Protein AF-A0A7W6A3E9-F1 (afdb_monomer_lite)

Structure (mmCIF, N/CA/C/O backbone):
data_AF-A0A7W6A3E9-F1
#
_entry.id   AF-A0A7W6A3E9-F1
#
loop_
_atom_site.group_PDB
_atom_site.id
_atom_site.type_symbol
_atom_site.label_atom_id
_atom_site.label_alt_id
_atom_site.label_comp_id
_atom_site.label_asym_id
_atom_site.label_entity_id
_atom_site.label_seq_id
_atom_site.pdbx_PDB_ins_code
_atom_site.Cartn_x
_atom_site.Cartn_y
_atom_site.Cartn_z
_atom_site.occupancy
_atom_site.B_iso_or_equiv
_atom_site.auth_seq_id
_atom_site.auth_comp_id
_atom_site.auth_asym_id
_atom_site.auth_atom_id
_atom_site.pdbx_PDB_model_num
ATOM 1 N N . MET A 1 1 ? 8.483 14.424 -5.479 1.00 54.03 1 MET A N 1
ATOM 2 C CA . MET A 1 1 ? 7.819 15.573 -4.826 1.00 54.03 1 MET A CA 1
ATOM 3 C C . MET A 1 1 ? 6.695 15.154 -3.872 1.00 54.03 1 MET A C 1
ATOM 5 O O . MET A 1 1 ? 6.460 15.894 -2.937 1.00 54.03 1 MET A O 1
ATOM 9 N N . MET A 1 2 ? 6.049 13.984 -4.028 1.00 54.59 2 MET A N 1
ATOM 10 C CA . MET A 1 2 ? 5.011 13.521 -3.080 1.00 54.59 2 MET A CA 1
ATOM 11 C C . MET A 1 2 ? 5.560 12.842 -1.809 1.00 54.59 2 MET A C 1
ATOM 13 O O . MET A 1 2 ? 5.058 13.109 -0.728 1.00 54.59 2 MET A O 1
ATOM 17 N N . ASP A 1 3 ? 6.622 12.035 -1.906 1.00 53.16 3 ASP A N 1
ATOM 18 C CA . ASP A 1 3 ? 7.156 11.256 -0.765 1.00 53.16 3 ASP A CA 1
ATOM 19 C 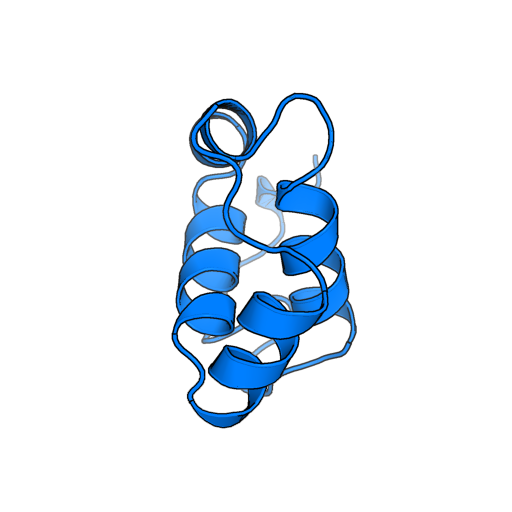C . ASP A 1 3 ? 7.717 12.127 0.378 1.00 53.16 3 ASP A C 1
ATOM 21 O O . ASP A 1 3 ? 7.646 11.759 1.541 1.00 53.16 3 ASP A O 1
ATOM 25 N N . SER A 1 4 ? 8.222 13.324 0.068 1.00 56.28 4 SER A N 1
ATOM 26 C CA . SER A 1 4 ? 8.825 14.248 1.041 1.00 56.28 4 SER A CA 1
ATOM 27 C C . SER A 1 4 ? 7.819 15.112 1.812 1.00 56.28 4 SER A C 1
ATOM 29 O O . SER A 1 4 ? 8.230 15.884 2.671 1.00 56.28 4 SER A O 1
ATOM 31 N N . GLN A 1 5 ? 6.527 15.052 1.472 1.00 55.16 5 GLN A N 1
ATOM 32 C CA . GLN A 1 5 ? 5.468 15.836 2.132 1.00 55.16 5 GLN A CA 1
ATOM 33 C C . GLN A 1 5 ? 4.528 14.974 2.982 1.00 55.16 5 GLN A C 1
ATOM 35 O O . GLN A 1 5 ? 3.577 15.494 3.560 1.00 55.16 5 GLN A O 1
ATOM 40 N N . ILE A 1 6 ? 4.777 13.667 3.041 1.00 54.91 6 ILE A N 1
ATOM 41 C CA . ILE A 1 6 ? 3.998 12.728 3.837 1.00 54.91 6 ILE A CA 1
ATOM 42 C C . ILE A 1 6 ? 4.816 12.455 5.096 1.00 54.91 6 ILE A C 1
ATOM 44 O O . ILE A 1 6 ? 5.884 11.862 5.004 1.00 54.91 6 ILE A O 1
ATOM 48 N N . GLU A 1 7 ? 4.322 12.914 6.244 1.00 57.28 7 GLU A N 1
ATOM 49 C CA . GLU A 1 7 ? 4.663 12.365 7.560 1.00 57.28 7 GLU A CA 1
ATOM 50 C C . GLU A 1 7 ? 3.703 11.185 7.765 1.00 57.28 7 GLU A C 1
ATOM 52 O O . GLU A 1 7 ? 2.527 11.406 8.073 1.00 57.28 7 GLU A O 1
ATOM 57 N N . PRO A 1 8 ? 4.117 9.937 7.488 1.00 55.81 8 PRO A N 1
ATOM 58 C CA . PRO A 1 8 ? 3.217 8.807 7.600 1.00 55.81 8 PRO A CA 1
ATOM 59 C C . PRO A 1 8 ? 2.899 8.619 9.083 1.00 55.81 8 PRO A C 1
ATOM 61 O O . PRO A 1 8 ? 3.802 8.406 9.891 1.00 55.81 8 PRO A O 1
ATOM 64 N N . GLY A 1 9 ? 1.615 8.674 9.437 1.00 64.44 9 GLY A N 1
ATOM 65 C CA . GLY A 1 9 ? 1.144 8.071 10.682 1.00 64.44 9 GLY A CA 1
ATOM 66 C C . GLY A 1 9 ? 1.164 6.547 10.537 1.00 64.44 9 GLY A C 1
ATOM 67 O O . GLY A 1 9 ? 2.087 5.953 9.974 1.00 64.44 9 GLY A O 1
ATOM 68 N N . ARG A 1 10 ? 0.094 5.873 10.956 1.00 71.19 10 ARG A N 1
ATOM 69 C CA . ARG A 1 10 ? -0.117 4.455 10.605 1.00 71.19 10 ARG A CA 1
ATOM 70 C C . ARG A 1 10 ? -0.368 4.215 9.099 1.00 71.19 10 ARG A C 1
ATOM 72 O O . ARG A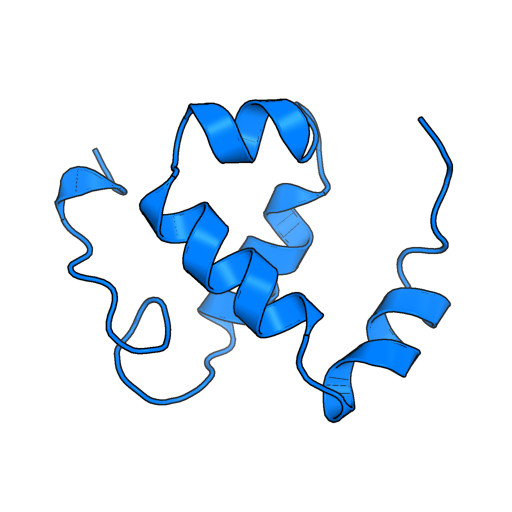 1 10 ? -0.036 3.134 8.610 1.00 71.19 10 ARG A O 1
ATOM 79 N N . PHE A 1 11 ? -0.928 5.198 8.390 1.00 79.19 11 PHE A N 1
ATOM 80 C CA . PHE A 1 11 ? -1.339 5.186 6.976 1.00 79.19 11 PHE A CA 1
ATOM 81 C C . PHE A 1 11 ? -1.046 6.543 6.288 1.00 79.19 11 PHE A C 1
ATOM 83 O O . PHE A 1 11 ? -0.639 7.503 6.945 1.00 79.19 11 PHE A O 1
ATOM 90 N N . LEU A 1 12 ? -1.256 6.655 4.966 1.00 78.31 12 LEU A N 1
ATOM 91 C CA . LEU A 1 12 ? -0.904 7.842 4.158 1.00 78.31 12 LEU A CA 1
ATOM 92 C C . LEU A 1 12 ? -1.643 9.126 4.570 1.00 78.31 12 LEU A C 1
ATOM 94 O O . LEU A 1 12 ? -1.114 10.216 4.370 1.00 78.31 12 LEU A O 1
ATOM 98 N N . LEU A 1 13 ? -2.859 9.010 5.117 1.00 80.94 13 LEU A N 1
ATOM 99 C CA . LEU A 1 13 ? -3.693 10.142 5.554 1.00 80.94 13 LEU A CA 1
ATOM 100 C C . LEU A 1 13 ? -3.881 10.207 7.083 1.00 80.94 13 LEU A C 1
ATOM 102 O O . LEU A 1 13 ? -4.773 10.909 7.558 1.00 80.94 13 LEU A O 1
ATOM 106 N N . GLY A 1 14 ? -3.071 9.480 7.862 1.00 79.62 14 GLY A N 1
ATOM 107 C CA . GLY A 1 14 ? -3.133 9.473 9.329 1.00 79.62 14 GLY A CA 1
ATOM 108 C C . GLY A 1 14 ? -3.262 8.068 9.919 1.00 79.62 14 GLY A C 1
ATOM 109 O O . GLY A 1 14 ? -2.567 7.152 9.499 1.00 79.62 14 GLY A O 1
ATOM 110 N N . GLU A 1 15 ? -4.132 7.884 10.916 1.00 81.19 15 GLU A N 1
ATOM 111 C CA . GLU A 1 15 ? -4.223 6.629 11.689 1.00 81.19 15 GLU A CA 1
ATOM 112 C C . GLU A 1 15 ? -5.228 5.598 11.143 1.00 81.19 15 GLU A C 1
ATOM 114 O O . GLU A 1 15 ? -5.221 4.436 11.559 1.00 81.19 15 GLU A O 1
ATOM 119 N N . THR A 1 16 ? -6.078 5.997 10.196 1.00 82.38 16 THR A N 1
ATOM 120 C CA . THR A 1 16 ? -7.165 5.165 9.657 1.00 82.38 16 THR A CA 1
ATOM 121 C C . THR A 1 16 ? -6.835 4.680 8.250 1.00 82.38 16 THR A C 1
ATOM 123 O O . THR A 1 16 ? -6.342 5.458 7.437 1.00 82.38 16 THR A O 1
ATOM 126 N N . LEU A 1 17 ? -7.152 3.416 7.948 1.00 83.25 17 LEU A N 1
ATOM 127 C CA . LEU A 1 17 ? -7.036 2.873 6.595 1.00 83.25 17 LEU A CA 1
ATOM 128 C C . LEU A 1 17 ? -7.978 3.628 5.654 1.00 83.25 17 LEU A C 1
ATOM 130 O O . LEU A 1 17 ? -9.182 3.712 5.903 1.00 83.25 17 LEU A O 1
ATOM 134 N N . THR A 1 18 ? -7.442 4.133 4.548 1.00 87.31 18 THR A N 1
ATOM 135 C CA . THR A 1 18 ? -8.226 4.814 3.520 1.00 87.31 18 THR A CA 1
ATOM 136 C C . THR A 1 18 ? -8.130 4.102 2.175 1.00 87.31 18 THR A C 1
ATOM 138 O O . THR A 1 18 ? -7.263 3.262 1.926 1.00 87.31 18 THR A O 1
ATOM 141 N N . VAL A 1 19 ? -9.015 4.486 1.254 1.00 88.12 19 VAL A N 1
ATOM 142 C CA . VAL A 1 19 ? -8.959 4.024 -0.140 1.00 88.12 19 VAL A CA 1
ATOM 143 C C . VAL A 1 19 ? -7.623 4.387 -0.798 1.00 88.12 19 VAL A C 1
ATOM 145 O O . VAL A 1 19 ? -7.163 3.652 -1.669 1.00 88.12 19 VAL A O 1
ATOM 148 N N . LEU A 1 20 ? -6.963 5.471 -0.370 1.00 88.06 20 LEU A N 1
ATOM 149 C CA . LEU A 1 20 ? -5.659 5.859 -0.906 1.00 88.06 20 LEU A CA 1
ATOM 150 C C . LEU A 1 20 ? -4.582 4.815 -0.583 1.00 88.06 20 LEU A C 1
ATOM 152 O O . LEU A 1 20 ? -3.783 4.477 -1.451 1.00 88.06 20 LEU A O 1
ATOM 156 N N . ASP A 1 21 ? -4.595 4.259 0.627 1.00 86.50 21 ASP A N 1
ATOM 157 C CA . ASP A 1 21 ? -3.653 3.219 1.052 1.00 86.50 21 ASP A CA 1
ATOM 158 C C . ASP A 1 21 ? -3.831 1.935 0.236 1.00 86.50 21 ASP A C 1
ATOM 160 O O . ASP A 1 21 ? -2.857 1.355 -0.248 1.00 86.50 21 ASP A O 1
ATOM 164 N N . LEU A 1 22 ? -5.087 1.535 0.005 1.00 86.81 22 LEU A N 1
ATOM 165 C CA . LEU A 1 22 ? -5.434 0.410 -0.867 1.00 86.81 22 LEU A CA 1
ATOM 166 C C . LEU A 1 22 ? -4.994 0.657 -2.312 1.00 86.81 22 LEU A C 1
ATOM 168 O O . LEU A 1 22 ? -4.412 -0.225 -2.946 1.00 86.81 22 LEU A O 1
ATOM 172 N N . TYR A 1 23 ? -5.249 1.860 -2.828 1.00 87.88 23 TYR A N 1
ATOM 173 C CA . TYR A 1 23 ? -4.865 2.248 -4.179 1.00 87.88 23 TYR A CA 1
ATOM 174 C C . TYR A 1 23 ? -3.348 2.191 -4.361 1.00 87.88 23 TYR A C 1
ATOM 176 O O . TYR A 1 23 ? -2.868 1.593 -5.320 1.00 87.88 23 TYR A O 1
ATOM 184 N N . VAL A 1 24 ? -2.583 2.747 -3.419 1.00 86.62 24 VAL A N 1
ATOM 185 C CA . VAL A 1 24 ? -1.117 2.711 -3.454 1.00 86.62 24 VAL A CA 1
ATOM 186 C C . VAL A 1 24 ? -0.596 1.282 -3.295 1.00 86.62 24 VAL A C 1
ATOM 188 O O . VAL A 1 24 ? 0.329 0.897 -4.010 1.00 86.62 24 VAL A O 1
ATOM 191 N N . ALA A 1 25 ? -1.207 0.456 -2.440 1.00 88.81 25 ALA A N 1
ATOM 192 C CA . ALA A 1 25 ? -0.842 -0.954 -2.312 1.00 88.81 25 ALA A CA 1
ATOM 193 C C . ALA A 1 25 ? -1.029 -1.722 -3.630 1.00 88.81 25 ALA A C 1
ATOM 195 O O . ALA A 1 25 ? -0.138 -2.476 -4.028 1.00 88.81 25 ALA A O 1
ATOM 196 N N . VAL A 1 26 ? -2.126 -1.485 -4.354 1.00 87.81 26 VAL A N 1
ATOM 197 C CA . VAL A 1 26 ? -2.354 -2.044 -5.697 1.00 87.81 26 VAL A CA 1
ATOM 198 C C . VAL A 1 26 ? -1.369 -1.474 -6.717 1.00 87.81 26 VAL A C 1
ATOM 200 O O . VAL A 1 26 ? -0.708 -2.241 -7.415 1.00 87.81 26 VAL A O 1
ATOM 203 N N . ALA A 1 27 ? -1.215 -0.151 -6.770 1.00 85.75 27 ALA A N 1
ATOM 204 C CA . ALA A 1 27 ? -0.332 0.523 -7.716 1.00 85.75 27 ALA A CA 1
ATOM 205 C C . ALA A 1 27 ? 1.137 0.098 -7.546 1.00 85.75 27 ALA A C 1
ATOM 207 O O . ALA A 1 27 ? 1.846 -0.049 -8.538 1.00 85.75 27 ALA A O 1
ATOM 208 N N . SER A 1 28 ? 1.577 -0.195 -6.314 1.00 83.12 28 SER A N 1
ATOM 209 C CA . SER A 1 28 ? 2.932 -0.694 -6.021 1.00 83.12 28 SER A CA 1
ATOM 210 C C . SER A 1 28 ? 3.268 -2.020 -6.719 1.00 83.12 28 SER A C 1
ATOM 212 O O . SER A 1 28 ? 4.442 -2.361 -6.868 1.00 83.12 28 SER A O 1
ATOM 214 N N . ARG A 1 29 ? 2.249 -2.789 -7.127 1.00 82.00 29 ARG A N 1
ATOM 215 C CA . ARG A 1 29 ? 2.401 -4.086 -7.803 1.00 82.00 29 ARG A CA 1
ATOM 216 C C . ARG A 1 29 ? 2.600 -3.938 -9.313 1.00 82.00 29 ARG A C 1
ATOM 218 O O . ARG A 1 29 ? 3.082 -4.872 -9.946 1.00 82.00 29 ARG A O 1
ATOM 225 N N . TRP A 1 30 ? 2.252 -2.791 -9.893 1.00 78.69 30 TRP A N 1
ATOM 226 C CA . TRP A 1 30 ? 2.409 -2.524 -11.325 1.00 78.69 30 TRP A CA 1
ATOM 227 C C . TRP A 1 30 ? 3.837 -2.046 -11.654 1.00 78.69 30 TRP A C 1
ATOM 229 O O . TRP A 1 30 ? 4.607 -1.676 -10.767 1.00 78.69 30 TRP A O 1
ATOM 239 N N . THR A 1 31 ? 4.236 -2.117 -12.931 1.00 64.25 31 THR A N 1
ATOM 240 C CA . THR A 1 31 ? 5.579 -1.738 -13.428 1.00 64.25 31 THR A CA 1
ATOM 241 C C . THR A 1 31 ? 6.011 -0.370 -12.869 1.00 64.25 31 THR A C 1
ATOM 243 O O . THR A 1 31 ? 5.243 0.580 -13.013 1.00 64.25 31 THR A O 1
ATOM 246 N N . PRO A 1 32 ? 7.201 -0.221 -12.242 1.00 64.00 32 PRO A N 1
ATOM 247 C CA . PRO A 1 32 ? 8.403 -1.068 -12.298 1.00 64.00 32 PRO A CA 1
ATOM 248 C C . PRO A 1 32 ? 8.476 -2.209 -11.261 1.00 64.00 32 PRO A C 1
ATOM 250 O O . PRO A 1 32 ? 9.562 -2.735 -11.020 1.00 64.00 32 PRO A O 1
ATOM 253 N N . ARG A 1 33 ? 7.333 -2.644 -10.714 1.00 76.25 33 ARG A N 1
ATOM 254 C CA . ARG A 1 33 ? 7.194 -3.682 -9.675 1.00 76.25 33 ARG A CA 1
ATOM 255 C C . ARG A 1 33 ? 7.629 -3.203 -8.286 1.00 76.25 33 ARG A C 1
ATOM 257 O O . ARG A 1 33 ? 8.285 -2.174 -8.113 1.00 76.25 33 ARG A O 1
ATOM 264 N N . ARG A 1 34 ? 7.277 -4.005 -7.277 1.00 79.19 34 ARG A N 1
ATOM 265 C CA . ARG A 1 34 ? 7.460 -3.688 -5.852 1.00 79.19 34 ARG A CA 1
ATOM 266 C C . ARG A 1 34 ? 8.888 -3.372 -5.449 1.00 79.19 34 ARG A C 1
ATOM 268 O O . ARG A 1 34 ? 9.089 -2.455 -4.662 1.00 79.19 34 ARG A O 1
ATOM 275 N N . ALA A 1 35 ? 9.863 -4.096 -5.996 1.00 80.31 35 ALA A N 1
ATOM 276 C CA . ALA A 1 35 ? 11.267 -3.902 -5.650 1.00 80.31 35 ALA A CA 1
ATOM 277 C C . ALA A 1 35 ? 11.697 -2.446 -5.877 1.00 80.31 35 ALA A C 1
ATOM 279 O O . ALA A 1 35 ? 12.182 -1.791 -4.958 1.00 80.31 35 ALA A O 1
ATOM 280 N N . ARG A 1 36 ? 11.404 -1.894 -7.062 1.00 81.75 36 ARG A N 1
ATOM 281 C CA . ARG A 1 36 ? 11.787 -0.517 -7.370 1.00 81.75 36 ARG A CA 1
ATOM 282 C C . ARG A 1 36 ? 10.928 0.517 -6.641 1.00 81.75 36 ARG A C 1
ATOM 284 O O . ARG A 1 36 ?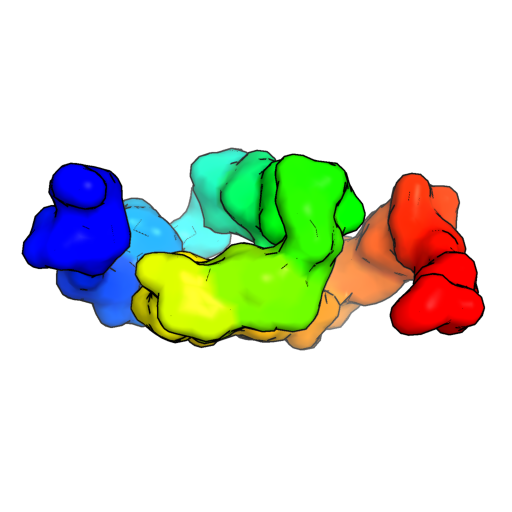 11.437 1.571 -6.273 1.00 81.75 36 ARG A O 1
ATOM 291 N N . PHE A 1 37 ? 9.652 0.223 -6.392 1.00 83.31 37 PHE A N 1
ATOM 292 C CA . PHE A 1 37 ? 8.797 1.093 -5.578 1.00 83.31 37 PHE A CA 1
ATOM 293 C C . PHE A 1 37 ? 9.363 1.274 -4.159 1.00 83.31 37 PHE A C 1
ATOM 295 O O . PHE A 1 37 ? 9.442 2.398 -3.668 1.00 83.31 37 PHE A O 1
ATOM 302 N N . TYR A 1 38 ? 9.835 0.189 -3.536 1.00 83.94 38 TYR A N 1
ATOM 303 C CA . TYR A 1 38 ? 10.410 0.224 -2.188 1.00 83.94 38 TYR A CA 1
ATOM 304 C C . TYR A 1 38 ? 11.709 1.025 -2.091 1.00 83.94 38 TYR A C 1
ATOM 306 O O . TYR A 1 38 ? 11.982 1.606 -1.044 1.00 83.94 38 TYR A O 1
ATOM 314 N N . GLU A 1 39 ? 12.486 1.087 -3.170 1.00 83.50 39 GLU A N 1
ATOM 315 C CA . GLU A 1 39 ? 13.715 1.884 -3.224 1.00 83.50 39 GLU A CA 1
ATOM 316 C C . GLU A 1 39 ? 13.451 3.383 -3.412 1.00 83.50 39 GLU A C 1
ATOM 318 O O . GLU A 1 39 ? 14.218 4.208 -2.922 1.00 83.50 39 GLU A O 1
ATOM 323 N N . VAL A 1 40 ? 12.400 3.747 -4.154 1.00 84.81 40 VAL A N 1
ATOM 324 C CA . VAL A 1 40 ? 12.120 5.145 -4.531 1.00 84.81 40 VAL A CA 1
ATOM 325 C C . VAL A 1 40 ? 11.247 5.860 -3.504 1.00 84.81 40 VAL A C 1
ATOM 327 O O . VAL A 1 40 ? 11.378 7.071 -3.349 1.00 84.81 40 VAL A O 1
ATOM 330 N N . ALA A 1 41 ? 10.358 5.129 -2.831 1.00 82.56 41 ALA A N 1
ATOM 331 C CA . ALA A 1 41 ? 9.396 5.683 -1.883 1.00 82.56 41 ALA A CA 1
ATOM 332 C C . ALA A 1 41 ? 9.356 4.838 -0.594 1.00 82.56 41 ALA A C 1
ATOM 334 O O . ALA A 1 41 ? 8.386 4.110 -0.352 1.00 82.56 41 ALA A O 1
ATOM 335 N N . PRO A 1 42 ? 10.415 4.880 0.237 1.00 80.69 42 PRO A N 1
ATOM 336 C CA . PRO A 1 42 ? 10.532 4.035 1.426 1.00 80.69 42 PRO A CA 1
ATOM 337 C C . PRO A 1 42 ? 9.442 4.312 2.474 1.00 80.69 42 PRO A C 1
ATOM 339 O O . PRO A 1 42 ? 9.009 3.386 3.162 1.00 80.69 42 PRO A O 1
ATOM 342 N N . GLN A 1 43 ? 8.950 5.551 2.570 1.00 79.88 43 GLN A N 1
ATOM 343 C CA . GLN A 1 43 ? 7.871 5.906 3.497 1.00 79.88 43 GLN A CA 1
ATOM 344 C C . GLN A 1 43 ? 6.537 5.297 3.052 1.00 79.88 43 GLN A C 1
ATOM 346 O O . GLN A 1 43 ? 5.858 4.622 3.827 1.00 79.88 43 GLN A O 1
ATOM 351 N N . MET A 1 44 ? 6.204 5.434 1.766 1.00 82.31 44 MET A N 1
ATOM 352 C CA . MET A 1 44 ? 5.021 4.790 1.187 1.00 82.31 44 MET A CA 1
ATOM 353 C C . MET A 1 44 ? 5.131 3.259 1.233 1.00 82.31 44 MET A C 1
ATOM 355 O O . MET A 1 44 ? 4.136 2.571 1.453 1.00 82.31 44 MET A O 1
ATOM 359 N N . ALA A 1 45 ? 6.339 2.709 1.084 1.00 85.38 45 ALA A N 1
ATOM 360 C CA . ALA A 1 45 ? 6.588 1.276 1.193 1.00 85.38 45 ALA A CA 1
ATOM 361 C C . ALA A 1 45 ? 6.236 0.717 2.578 1.00 85.38 45 ALA A C 1
ATOM 363 O O . ALA A 1 45 ? 5.698 -0.387 2.664 1.00 85.38 45 ALA A O 1
ATOM 364 N N . ALA A 1 46 ? 6.508 1.460 3.655 1.00 85.44 46 ALA A N 1
ATOM 365 C CA . ALA A 1 46 ? 6.132 1.053 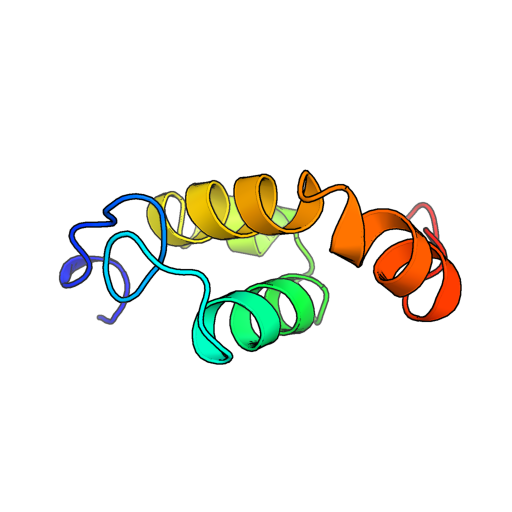5.008 1.00 85.44 46 ALA A CA 1
ATOM 366 C C . ALA A 1 46 ? 4.607 0.934 5.160 1.00 85.44 46 ALA A C 1
ATOM 368 O O . ALA A 1 46 ? 4.120 -0.046 5.729 1.00 85.44 46 ALA A O 1
ATOM 369 N N . VAL A 1 47 ? 3.856 1.880 4.586 1.00 86.69 47 VAL A N 1
ATOM 370 C CA . VAL A 1 47 ? 2.388 1.834 4.575 1.00 86.69 47 VAL A CA 1
ATOM 371 C C . VAL A 1 47 ? 1.881 0.658 3.739 1.00 86.69 47 VAL A C 1
ATOM 373 O O . VAL A 1 47 ? 1.056 -0.114 4.216 1.00 86.69 47 VAL A O 1
ATOM 376 N N . VAL A 1 48 ? 2.417 0.452 2.531 1.00 87.69 48 VAL A N 1
ATOM 377 C CA . VAL A 1 48 ? 2.025 -0.671 1.659 1.00 87.69 48 VAL A CA 1
ATOM 378 C C . VAL A 1 48 ? 2.237 -2.023 2.340 1.00 87.69 48 VAL A C 1
ATOM 380 O O . VAL A 1 48 ? 1.345 -2.866 2.300 1.00 87.69 48 VAL A O 1
ATOM 383 N N . LYS A 1 49 ? 3.381 -2.223 3.006 1.00 86.75 49 LYS A N 1
ATOM 384 C CA . LYS A 1 49 ? 3.646 -3.450 3.774 1.00 86.75 49 LYS A CA 1
ATOM 385 C C . LYS A 1 49 ? 2.613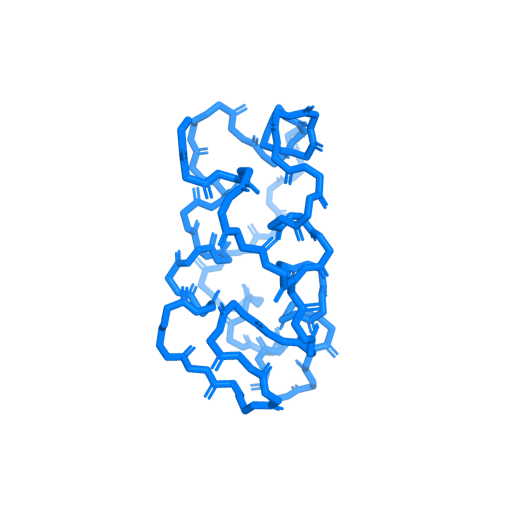 -3.651 4.880 1.00 86.75 49 LYS A C 1
ATOM 387 O O . LYS A 1 49 ? 2.088 -4.745 5.036 1.00 86.75 49 LYS A O 1
ATOM 392 N N . ARG A 1 50 ? 2.265 -2.584 5.602 1.00 87.50 50 ARG A N 1
ATOM 393 C CA . ARG A 1 50 ? 1.252 -2.642 6.661 1.00 87.50 50 ARG A CA 1
ATOM 394 C C . ARG A 1 50 ? -0.141 -2.969 6.118 1.00 87.50 50 ARG A C 1
ATOM 396 O O . ARG A 1 50 ? -0.866 -3.723 6.753 1.00 87.50 50 ARG A O 1
ATOM 403 N N . VAL A 1 51 ? -0.498 -2.441 4.946 1.00 87.88 51 VAL A N 1
ATOM 404 C CA . VAL A 1 51 ? -1.756 -2.757 4.247 1.00 87.88 51 VAL A CA 1
ATOM 405 C C . VAL A 1 51 ? -1.793 -4.220 3.786 1.00 87.88 51 VAL A C 1
ATOM 407 O O . VAL A 1 51 ? -2.839 -4.859 3.868 1.00 87.88 51 VAL A O 1
ATOM 410 N N . ASP A 1 52 ? -0.671 -4.780 3.332 1.00 86.62 52 ASP A N 1
ATOM 411 C CA . ASP A 1 52 ? -0.593 -6.205 2.974 1.00 86.62 52 ASP A CA 1
ATOM 412 C C . ASP A 1 52 ? -0.761 -7.141 4.172 1.00 86.62 52 ASP A C 1
ATOM 414 O O . ASP A 1 52 ? -1.300 -8.236 4.028 1.00 86.62 52 ASP A O 1
ATOM 418 N N . GLU A 1 53 ? -0.282 -6.721 5.343 1.00 87.38 53 GLU A N 1
ATOM 419 C CA . GLU A 1 53 ? -0.358 -7.488 6.588 1.00 87.38 53 GLU A CA 1
ATOM 420 C C . GLU A 1 53 ? -1.762 -7.475 7.216 1.00 87.38 53 GLU A C 1
ATOM 422 O O . GLU A 1 53 ? -2.006 -8.204 8.181 1.00 87.38 53 GLU A O 1
ATOM 427 N N . LEU A 1 54 ? -2.702 -6.682 6.684 1.00 87.56 54 LEU A N 1
ATOM 428 C CA . LEU A 1 54 ? -4.066 -6.634 7.201 1.00 87.56 54 LEU A CA 1
ATOM 429 C C . LEU A 1 54 ? -4.787 -7.971 6.959 1.00 87.56 54 LEU A C 1
ATOM 431 O O . LEU A 1 54 ? -4.955 -8.378 5.805 1.00 87.56 54 LEU A O 1
ATOM 435 N N . PRO A 1 55 ? -5.280 -8.641 8.021 1.00 86.12 55 PRO A N 1
ATOM 436 C CA . PRO A 1 55 ? -5.909 -9.954 7.895 1.00 86.12 55 PRO A CA 1
ATOM 437 C C . PRO A 1 55 ? -7.169 -9.911 7.025 1.00 86.12 55 PRO A C 1
ATOM 439 O O . PRO A 1 55 ? -7.419 -10.845 6.273 1.00 86.12 55 PRO A O 1
ATOM 442 N N . GLU A 1 56 ? -7.904 -8.798 7.058 1.00 87.25 56 GLU A N 1
ATOM 443 C CA . GLU A 1 56 ? -9.108 -8.563 6.249 1.00 87.25 56 GLU A CA 1
ATOM 444 C C . GLU A 1 56 ? -8.825 -8.515 4.741 1.00 87.25 56 GLU A C 1
ATOM 446 O O . GLU A 1 56 ? -9.707 -8.787 3.932 1.00 87.25 56 GLU A O 1
ATOM 451 N N . LEU A 1 57 ? -7.593 -8.174 4.349 1.00 86.69 57 LEU A N 1
ATOM 452 C CA . LEU A 1 57 ? -7.203 -8.027 2.948 1.00 86.69 57 LEU A CA 1
ATOM 453 C C . LEU A 1 57 ? -6.401 -9.219 2.427 1.00 86.69 57 LEU A C 1
ATOM 455 O O . LEU A 1 57 ? -6.154 -9.305 1.228 1.00 86.69 57 LEU A O 1
ATOM 459 N N . LYS A 1 58 ? -6.002 -10.150 3.296 1.00 85.31 58 LYS A N 1
ATOM 460 C CA . LYS A 1 58 ? -5.156 -11.287 2.923 1.00 85.31 58 LYS A CA 1
ATOM 461 C C . LYS A 1 58 ? -5.801 -12.158 1.843 1.00 85.31 58 LYS A C 1
ATOM 463 O O . LYS A 1 58 ? -5.161 -12.447 0.832 1.00 85.31 58 LYS A O 1
ATOM 468 N N . ASP A 1 59 ? -7.068 -12.515 2.035 1.00 86.31 59 ASP A N 1
ATOM 469 C CA . ASP A 1 59 ? -7.822 -13.324 1.073 1.00 86.31 59 ASP A CA 1
ATOM 470 C C . ASP A 1 59 ? -8.087 -12.536 -0.217 1.00 86.31 59 ASP A C 1
ATOM 472 O O . ASP A 1 59 ? -7.922 -13.062 -1.317 1.0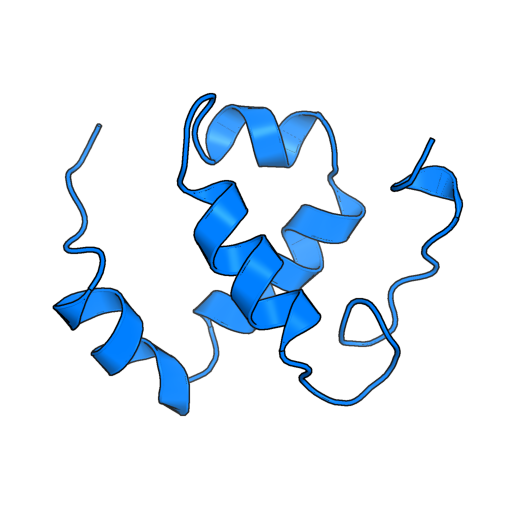0 86.31 59 ASP A O 1
ATOM 476 N N . PHE A 1 60 ? -8.381 -11.237 -0.093 1.00 86.81 60 PHE A N 1
ATOM 477 C CA . PHE A 1 60 ? -8.553 -10.336 -1.234 1.00 86.81 60 PHE A CA 1
ATOM 478 C C . PHE A 1 60 ? -7.291 -10.256 -2.105 1.00 86.81 60 PHE A C 1
ATOM 480 O O . PHE A 1 60 ? -7.370 -10.316 -3.335 1.00 86.81 60 PHE A O 1
ATOM 487 N N . TRP A 1 61 ? -6.114 -10.149 -1.484 1.00 85.12 61 TRP A N 1
ATOM 488 C CA . TRP A 1 61 ? -4.843 -10.150 -2.201 1.00 85.12 61 TRP A CA 1
ATOM 489 C C . TRP A 1 61 ? -4.574 -11.488 -2.881 1.00 85.12 61 TRP A C 1
ATOM 491 O O . TRP A 1 61 ? -4.177 -11.484 -4.044 1.00 85.12 61 TRP A O 1
ATOM 501 N N . ALA A 1 62 ? -4.831 -12.606 -2.200 1.00 83.06 62 ALA A N 1
ATOM 502 C CA . ALA A 1 62 ? -4.653 -13.940 -2.765 1.00 83.06 62 ALA A CA 1
ATOM 503 C C . ALA A 1 62 ? -5.564 -14.194 -3.981 1.00 83.06 62 ALA A C 1
ATOM 505 O O . ALA A 1 62 ? -5.126 -14.814 -4.947 1.00 83.06 62 ALA A O 1
ATOM 506 N N . GLU A 1 63 ? -6.800 -13.684 -3.960 1.00 85.44 63 GLU A N 1
ATOM 507 C CA . GLU A 1 63 ? -7.755 -13.822 -5.065 1.00 85.44 63 GLU A CA 1
ATOM 508 C C . GLU A 1 63 ? -7.402 -12.924 -6.263 1.00 85.44 63 GLU A C 1
ATOM 510 O O . GLU A 1 63 ? -7.471 -13.356 -7.413 1.00 85.44 63 GLU A O 1
ATOM 515 N N . ARG A 1 64 ? -7.038 -11.656 -6.018 1.00 82.81 64 ARG A N 1
ATOM 516 C CA . ARG A 1 64 ? -6.869 -10.649 -7.086 1.00 82.81 64 ARG A CA 1
ATOM 517 C C . ARG A 1 64 ? -5.457 -10.540 -7.638 1.00 82.81 64 ARG A C 1
ATOM 519 O O . ARG A 1 64 ? -5.288 -10.144 -8.789 1.00 82.81 64 ARG A O 1
ATOM 526 N N . PHE A 1 65 ? -4.460 -10.855 -6.825 1.00 74.81 65 PHE A N 1
ATOM 527 C CA . PHE A 1 65 ? -3.050 -10.813 -7.193 1.00 74.81 65 PHE A CA 1
ATOM 528 C C . PHE A 1 65 ? -2.395 -12.124 -6.758 1.00 74.81 65 PHE A C 1
ATOM 530 O O . PHE A 1 65 ? -1.574 -12.109 -5.833 1.00 74.81 65 PHE A O 1
ATOM 537 N N . PRO A 1 66 ? -2.758 -13.260 -7.390 1.00 67.19 66 PRO A N 1
ATOM 538 C CA . PRO A 1 66 ? -2.058 -14.510 -7.147 1.00 67.19 66 PRO A CA 1
ATOM 539 C C . PRO A 1 66 ? -0.562 -14.256 -7.332 1.00 67.19 66 PRO A C 1
ATOM 541 O O . PRO A 1 66 ? -0.142 -13.624 -8.302 1.00 67.19 66 PRO A O 1
ATOM 544 N N . PHE A 1 67 ? 0.224 -14.654 -6.334 1.00 59.28 67 PHE A N 1
ATOM 545 C CA . PHE A 1 67 ? 1.653 -14.380 -6.287 1.00 59.28 67 PHE A CA 1
ATOM 546 C C . PHE A 1 67 ? 2.338 -15.096 -7.455 1.00 59.28 67 PHE A C 1
ATOM 548 O O . PHE A 1 67 ? 2.673 -16.274 -7.360 1.00 59.28 67 PHE A O 1
ATOM 555 N N . GLU A 1 68 ? 2.538 -14.400 -8.571 1.00 55.66 68 GLU A N 1
ATOM 556 C CA . GLU A 1 68 ? 3.472 -14.846 -9.593 1.00 55.66 68 GLU A CA 1
ATOM 557 C C . GLU A 1 68 ? 4.870 -14.497 -9.095 1.00 55.66 68 GLU A C 1
ATOM 559 O O . GLU A 1 68 ? 5.219 -13.323 -8.944 1.00 55.66 68 GLU A O 1
ATOM 564 N N . ALA A 1 69 ? 5.641 -15.532 -8.763 1.00 44.72 69 ALA A N 1
ATOM 565 C CA . ALA A 1 69 ? 7.053 -15.407 -8.446 1.00 44.72 69 ALA A CA 1
ATOM 566 C C . ALA A 1 69 ? 7.789 -14.898 -9.696 1.00 44.72 69 ALA A C 1
ATOM 568 O O . ALA A 1 69 ? 8.202 -15.683 -10.547 1.00 44.72 69 ALA A O 1
ATOM 569 N N . GLY A 1 70 ? 7.865 -13.575 -9.831 1.00 45.12 70 GLY A N 1
ATOM 570 C CA . GLY A 1 70 ? 8.744 -12.880 -10.765 1.00 45.12 70 GLY A CA 1
ATOM 571 C C . GLY A 1 70 ? 10.072 -12.562 -10.110 1.00 45.12 70 GLY A C 1
ATOM 572 O O . GLY A 1 70 ? 10.038 -11.985 -8.999 1.00 45.12 70 GLY A O 1
#

InterPro domains:
  IPR004046 Glutathione S-transferase, C-terminal [PF14497] (7-64)
  IPR036282 Glutathione S-transferase, C-terminal domain superfamily [SSF47616] (2-64)

Organism: NCBI:txid74329

pLDDT: mean 77.66, std 12.28, range [44.72, 88.81]

Sequence (70 aa):
MMDSQIEPGRFLLGETLTVLDLYVAVASRWTPRRARFYEVAPQMAAVVKRVDELPELKDFWAERFPFEAG

Foldseek 3Di:
DQLVPAPDALARVHDDDDVVLVVLLVVCCDPVHVVVVCVPRVPNNNSSVSVCPDPVCVVVCCVPPPDDPD

Secondary structure (DSSP, 8-state):
--GGG---SSBTTBSS--HHHHHHHHHTTSTTHHHHHHHH-HHHHHHHHHHHT-HHHHHHHHHHS-----

Radius of gyration: 12.01 Å; chains: 1; bounding box: 23×31×25 Å